Protein AF-A0A382ZEU1-F1 (afdb_monomer_lite)

Organism: NCBI:txid408172

Foldseek 3Di:
DDPPPPPDPVVVVVVVVVVVVPDWDKDWDWDWAADLQAKTKIKIKIKTAPVRCVVVVHVVVVDPVVVLVVVVKDKDDQDQDPVRITMIMIMHIDDHQVCVVVVVCVVQHPPQWAPWGWDWDDDVVDIDTDTDTDGDCVCPQCSVDDPVNCVVVVNDGD

Structure (mmCIF, N/CA/C/O backbone):
data_AF-A0A382ZEU1-F1
#
_entry.id   AF-A0A382ZEU1-F1
#
loop_
_atom_site.group_PDB
_atom_site.id
_atom_site.type_symbol
_atom_site.label_atom_id
_atom_site.label_alt_id
_atom_site.label_comp_id
_atom_site.label_asym_id
_atom_site.label_entity_id
_atom_site.label_seq_id
_atom_site.pdbx_PDB_ins_code
_atom_site.Cartn_x
_atom_site.Cartn_y
_atom_site.Cartn_z
_atom_site.occupancy
_atom_site.B_iso_or_equiv
_atom_site.auth_seq_id
_atom_site.auth_comp_id
_atom_site.auth_asym_id
_atom_site.auth_atom_id
_atom_site.pdbx_PDB_model_num
ATOM 1 N N . MET A 1 1 ? -58.622 25.050 14.468 1.00 36.38 1 MET A N 1
ATOM 2 C CA . MET A 1 1 ? -57.392 25.792 14.107 1.00 36.38 1 MET A CA 1
ATOM 3 C C . MET A 1 1 ? -56.184 24.946 14.497 1.00 36.38 1 MET A C 1
ATOM 5 O O . MET A 1 1 ? -55.844 24.893 15.667 1.00 36.38 1 MET A O 1
ATOM 9 N N . ARG A 1 2 ? -55.581 24.217 13.551 1.00 39.72 2 ARG A N 1
ATOM 10 C CA . ARG A 1 2 ? -54.330 23.465 13.751 1.00 39.72 2 ARG A CA 1
ATOM 11 C C . ARG A 1 2 ? -53.373 23.954 12.668 1.00 39.72 2 ARG A C 1
ATOM 13 O O . ARG A 1 2 ? -53.551 23.619 11.503 1.00 39.72 2 ARG A O 1
ATOM 20 N N . ARG A 1 3 ? -52.442 24.839 13.033 1.00 39.62 3 ARG A N 1
ATOM 21 C CA . ARG A 1 3 ? -51.366 25.272 12.137 1.00 39.62 3 ARG A CA 1
ATOM 22 C C . ARG A 1 3 ? -50.401 24.097 12.030 1.00 39.62 3 ARG A C 1
ATOM 24 O O . ARG A 1 3 ? -49.583 23.893 12.917 1.00 39.62 3 ARG A O 1
ATOM 31 N N . ILE A 1 4 ? -50.569 23.278 10.998 1.00 49.56 4 ILE A N 1
ATOM 32 C CA . ILE A 1 4 ? -49.560 22.293 10.619 1.00 49.56 4 ILE A CA 1
ATOM 33 C C . ILE A 1 4 ? -48.411 23.125 10.052 1.00 49.56 4 ILE A C 1
ATOM 35 O O . ILE A 1 4 ? -48.547 23.727 8.988 1.00 49.56 4 ILE A O 1
ATOM 39 N N . ALA A 1 5 ? -47.337 23.269 10.826 1.00 48.25 5 ALA A N 1
ATOM 40 C CA . ALA A 1 5 ? -46.121 23.903 10.350 1.00 48.25 5 ALA A CA 1
ATOM 41 C C . ALA A 1 5 ? -45.589 23.054 9.190 1.00 48.25 5 ALA A C 1
ATOM 43 O O . ALA A 1 5 ? -45.188 21.908 9.375 1.00 48.25 5 ALA A O 1
ATOM 44 N N . SER A 1 6 ? -45.663 23.607 7.982 1.00 50.59 6 SER A N 1
ATOM 45 C CA . SER A 1 6 ? -45.038 23.064 6.781 1.00 50.59 6 SER A CA 1
ATOM 46 C C . SER A 1 6 ? -43.523 23.116 6.978 1.00 50.59 6 SER A C 1
ATOM 48 O O . SER A 1 6 ? -42.906 24.159 6.756 1.00 50.59 6 SER A O 1
ATOM 50 N N . VAL A 1 7 ? -42.925 22.018 7.440 1.00 52.31 7 VAL A N 1
ATOM 51 C CA . VAL A 1 7 ? -41.467 21.884 7.508 1.00 52.31 7 VAL A CA 1
ATOM 52 C C . VAL A 1 7 ? -40.962 21.787 6.071 1.00 52.31 7 VAL A C 1
ATOM 54 O O . VAL A 1 7 ? -41.298 20.850 5.351 1.00 52.31 7 VAL A O 1
ATOM 57 N N . SER A 1 8 ? -40.226 22.807 5.628 1.00 50.94 8 SER A N 1
ATOM 58 C CA . SER A 1 8 ? -39.706 22.878 4.262 1.00 50.94 8 SER A CA 1
ATOM 59 C C . SER A 1 8 ? -38.777 21.685 3.989 1.00 50.94 8 SER A C 1
ATOM 61 O O . SER A 1 8 ? -37.862 21.451 4.784 1.00 50.94 8 SER A O 1
ATOM 63 N N . PRO A 1 9 ? -38.942 20.957 2.869 1.00 50.62 9 PRO A N 1
ATOM 64 C CA . PRO A 1 9 ? -38.082 19.825 2.516 1.00 50.62 9 PRO A CA 1
ATOM 65 C C . PRO A 1 9 ? -36.604 20.223 2.343 1.00 50.62 9 PRO A C 1
ATOM 67 O O . PRO A 1 9 ? -35.723 19.375 2.439 1.00 50.62 9 PRO A O 1
ATOM 70 N N . TRP A 1 10 ? -36.303 21.518 2.179 1.00 50.78 10 TRP A N 1
ATOM 71 C CA . TRP A 1 10 ? -34.930 22.034 2.134 1.00 50.78 10 TRP A CA 1
ATOM 72 C C . TRP A 1 10 ? -34.211 22.093 3.485 1.00 50.78 10 TRP A C 1
ATOM 74 O O . TRP A 1 10 ? -32.987 22.183 3.496 1.00 50.7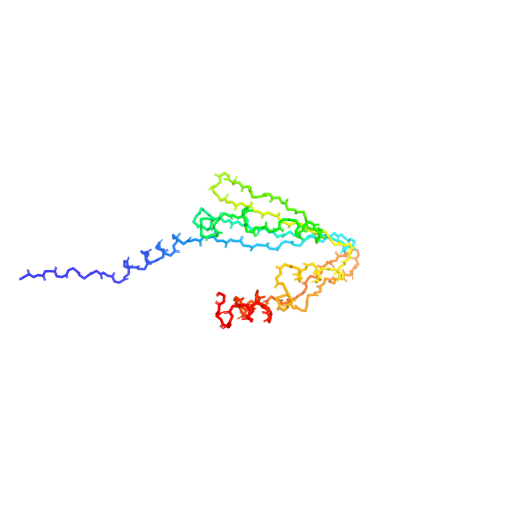8 10 TRP A O 1
ATOM 84 N N . ALA A 1 11 ? -34.918 21.989 4.615 1.00 54.06 11 ALA A N 1
ATOM 85 C CA . ALA A 1 11 ? -34.279 21.869 5.929 1.00 54.06 11 ALA A CA 1
ATOM 86 C C . ALA A 1 11 ? -33.734 20.450 6.195 1.00 54.06 11 ALA A C 1
ATOM 88 O O . ALA A 1 11 ? -32.847 20.281 7.028 1.00 54.06 11 ALA A O 1
ATOM 89 N N . PHE A 1 12 ? -34.222 19.439 5.465 1.00 52.50 12 PHE A N 1
ATOM 90 C CA . PHE A 1 12 ? -33.765 18.052 5.597 1.00 52.50 12 PHE A CA 1
ATOM 91 C C . PHE A 1 12 ? -32.461 17.766 4.847 1.00 52.50 12 PHE A C 1
ATOM 93 O O . PHE A 1 12 ? -31.710 16.897 5.270 1.00 52.50 12 PHE A O 1
ATOM 100 N N . LEU A 1 13 ? -32.155 18.505 3.775 1.00 58.47 13 LEU A N 1
ATOM 101 C CA . LEU A 1 13 ? -30.937 18.306 2.982 1.00 58.47 13 LEU A CA 1
ATOM 102 C C . LEU A 1 13 ? -29.633 18.531 3.780 1.00 58.47 13 LEU A C 1
ATOM 104 O O . LEU A 1 13 ? -28.768 17.660 3.729 1.00 58.47 13 LEU A O 1
ATOM 108 N N . PRO A 1 14 ? -29.468 19.627 4.555 1.00 57.34 14 PRO A N 1
ATOM 109 C CA . PRO A 1 14 ? -28.267 19.799 5.369 1.00 57.34 14 PRO A CA 1
ATOM 110 C C . PRO A 1 14 ? -28.214 18.794 6.524 1.00 57.34 14 PRO A C 1
ATOM 112 O O . PRO A 1 14 ? -27.132 18.326 6.849 1.00 57.34 14 PRO A O 1
ATOM 115 N N . LEU A 1 15 ? -29.360 18.409 7.101 1.00 54.84 15 LEU A N 1
ATOM 116 C CA . LEU A 1 15 ? -29.428 17.406 8.170 1.00 54.84 15 LEU A CA 1
ATOM 117 C C . LEU A 1 15 ? -29.031 16.007 7.672 1.00 54.84 15 LEU A C 1
ATOM 119 O O . LEU A 1 15 ? -28.333 15.296 8.382 1.00 54.84 15 LEU A O 1
ATOM 123 N N . LEU A 1 16 ? -29.428 15.634 6.450 1.00 56.25 16 LEU A N 1
ATOM 124 C CA . LEU A 1 16 ? -29.041 14.375 5.809 1.00 56.25 16 LEU A CA 1
ATOM 125 C C . LEU A 1 16 ? -27.538 14.355 5.489 1.00 56.25 16 LEU A C 1
ATOM 127 O O . LEU A 1 16 ? -26.876 13.366 5.767 1.00 56.25 16 LEU A O 1
ATOM 131 N N . VAL A 1 17 ? -26.985 15.462 4.979 1.00 60.75 17 VAL A N 1
ATOM 132 C CA . VAL A 1 17 ? -25.537 15.608 4.725 1.00 60.75 17 VAL A CA 1
ATOM 133 C C . VAL A 1 17 ? -24.726 15.571 6.031 1.00 60.75 17 VAL A C 1
ATOM 135 O O . VAL A 1 17 ? -23.676 14.933 6.082 1.00 60.75 17 VAL A O 1
ATOM 138 N N . LEU A 1 18 ? -25.227 16.196 7.104 1.00 55.53 18 LEU A N 1
ATOM 139 C CA . LEU A 1 18 ? -24.625 16.135 8.442 1.00 55.53 18 LEU A CA 1
ATOM 140 C C . LEU A 1 18 ? -24.699 14.726 9.057 1.00 55.53 18 LEU A C 1
ATOM 142 O O . LEU A 1 18 ? -23.721 14.294 9.657 1.00 55.53 18 LEU A O 1
ATOM 146 N N . LEU A 1 19 ? -25.802 13.988 8.874 1.00 55.78 19 LEU A N 1
ATOM 147 C CA . LEU A 1 19 ? -25.930 12.597 9.339 1.00 55.78 19 LEU A CA 1
ATOM 148 C C . LEU A 1 19 ? -25.051 11.619 8.549 1.00 55.78 19 LEU A C 1
ATOM 150 O O . LEU A 1 19 ? -24.537 10.670 9.128 1.00 55.78 19 LEU A O 1
ATOM 154 N N . SER A 1 20 ? -24.823 11.854 7.254 1.00 56.47 20 SER A N 1
ATOM 155 C CA . SER A 1 20 ? -23.895 11.035 6.458 1.00 56.47 20 SER A CA 1
ATOM 156 C C . SER A 1 20 ? -22.432 11.177 6.894 1.00 56.47 20 SER A C 1
ATOM 158 O O . SER A 1 20 ? -21.590 10.407 6.444 1.00 56.47 20 SER A O 1
ATOM 160 N N . SER A 1 21 ? -22.118 12.163 7.742 1.00 54.44 21 SER A N 1
ATOM 161 C CA . SER A 1 21 ? -20.752 12.471 8.179 1.00 54.44 21 SER A CA 1
ATOM 162 C C . SER A 1 21 ? -20.351 11.784 9.494 1.00 54.44 21 SER A C 1
ATOM 164 O O . SER A 1 21 ? -19.224 11.972 9.937 1.00 54.44 21 SER A O 1
ATOM 166 N N . THR A 1 22 ? -21.239 11.003 10.123 1.00 61.72 22 THR A N 1
ATOM 167 C CA . THR A 1 22 ? -20.954 10.232 11.354 1.00 61.72 22 THR A CA 1
ATOM 168 C C . THR A 1 22 ? -20.796 8.735 11.071 1.00 61.72 22 THR A C 1
ATOM 170 O O . THR A 1 22 ? -21.257 7.900 11.849 1.00 61.72 22 THR A O 1
ATOM 173 N N . GLY A 1 23 ? -20.266 8.385 9.900 1.00 69.50 23 GLY A N 1
ATOM 174 C CA . GLY A 1 23 ? -19.996 6.998 9.531 1.00 69.50 23 GLY A CA 1
ATOM 175 C C . GLY A 1 23 ? -18.577 6.581 9.906 1.00 69.50 23 GLY A C 1
ATOM 176 O O . GLY A 1 23 ? -17.679 7.417 9.891 1.00 69.50 23 GLY A O 1
ATOM 177 N N . CYS A 1 24 ? -18.404 5.285 10.170 1.00 85.44 24 CYS A N 1
ATOM 178 C CA . CYS A 1 24 ? -17.107 4.613 10.261 1.00 85.44 24 CYS A CA 1
ATOM 179 C C . CYS A 1 24 ? -16.242 4.943 9.031 1.00 85.44 24 CYS A C 1
ATOM 181 O O . CYS A 1 24 ? -16.680 4.774 7.885 1.00 85.44 24 CYS A O 1
ATOM 183 N N . ARG A 1 25 ? -15.025 5.435 9.269 1.00 88.56 25 ARG A N 1
ATOM 184 C CA . ARG A 1 25 ? -14.068 5.851 8.246 1.00 88.56 25 ARG A CA 1
ATOM 185 C C . ARG A 1 25 ? -12.860 4.924 8.242 1.00 88.56 25 ARG A C 1
ATOM 187 O O . ARG A 1 25 ? -12.026 4.951 9.143 1.00 88.56 25 ARG A O 1
ATOM 194 N N . ALA A 1 26 ? -12.711 4.209 7.133 1.00 89.88 26 ALA A N 1
ATOM 195 C CA . ALA A 1 26 ? -11.507 3.471 6.784 1.00 89.88 26 ALA A CA 1
ATOM 196 C C . ALA A 1 26 ? -10.930 4.020 5.476 1.00 89.88 26 ALA A C 1
ATOM 198 O O . ALA A 1 26 ? -11.635 4.128 4.473 1.00 89.88 26 ALA A O 1
ATOM 199 N N . ASN A 1 27 ? -9.652 4.388 5.484 1.00 91.88 27 ASN A N 1
ATOM 200 C CA . ASN A 1 27 ? -8.940 4.863 4.305 1.00 91.88 27 ASN A CA 1
ATOM 201 C C . ASN A 1 27 ? -7.719 3.980 4.059 1.00 91.88 27 ASN A C 1
ATOM 203 O O . ASN A 1 27 ? -6.805 3.958 4.879 1.00 91.88 27 ASN A O 1
ATOM 207 N N . ALA A 1 28 ? -7.721 3.271 2.934 1.00 90.81 28 ALA A N 1
ATOM 208 C CA . ALA A 1 28 ? -6.579 2.519 2.441 1.00 90.81 28 ALA A CA 1
ATOM 209 C C . ALA A 1 28 ? -5.955 3.253 1.249 1.00 90.81 28 ALA A C 1
ATOM 211 O O . ALA A 1 28 ? -6.652 3.736 0.355 1.00 90.81 28 ALA A O 1
ATOM 212 N N . SER A 1 29 ? -4.631 3.313 1.228 1.00 93.94 29 SER A N 1
ATOM 213 C CA . SER A 1 29 ? -3.852 3.986 0.197 1.00 93.94 29 SER A CA 1
ATOM 214 C C . SER A 1 29 ? -2.672 3.124 -0.224 1.00 93.94 29 SER A C 1
ATOM 216 O O . SER A 1 29 ? -2.093 2.419 0.598 1.00 93.94 29 SER A O 1
ATOM 218 N N . VAL A 1 30 ? -2.314 3.196 -1.506 1.00 94.75 30 VAL A N 1
ATOM 219 C CA . VAL A 1 30 ? -1.110 2.569 -2.056 1.00 94.75 30 VAL A CA 1
ATOM 220 C C . VAL A 1 30 ? -0.276 3.664 -2.708 1.00 94.75 30 VAL A C 1
ATOM 222 O O . VAL A 1 30 ? -0.733 4.329 -3.639 1.00 94.75 30 VAL A O 1
ATOM 225 N N . ALA A 1 31 ? 0.934 3.871 -2.203 1.00 96.44 31 ALA A N 1
ATOM 226 C CA . ALA A 1 31 ? 1.914 4.795 -2.754 1.00 96.44 31 ALA A CA 1
ATOM 227 C C . ALA A 1 31 ? 3.047 4.006 -3.416 1.00 96.44 31 ALA A C 1
ATOM 229 O O . ALA A 1 31 ? 3.513 3.008 -2.873 1.00 96.44 31 ALA A O 1
ATOM 230 N N . ILE A 1 32 ? 3.480 4.454 -4.595 1.00 96.12 32 ILE A N 1
AT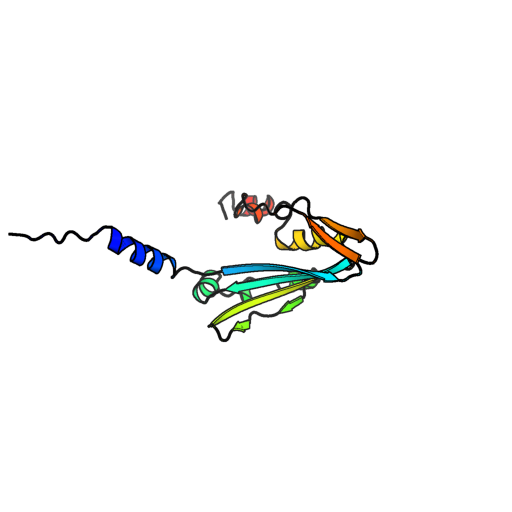OM 231 C CA . ILE A 1 32 ? 4.572 3.839 -5.354 1.00 96.12 32 ILE A CA 1
ATOM 232 C C . ILE A 1 32 ? 5.613 4.920 -5.620 1.00 96.12 32 ILE A C 1
ATOM 234 O O . ILE A 1 32 ? 5.340 5.897 -6.321 1.00 96.12 32 ILE A O 1
ATOM 238 N N . GLU A 1 33 ? 6.810 4.731 -5.081 1.00 96.12 33 GLU A N 1
ATOM 239 C CA . GLU A 1 33 ? 7.945 5.630 -5.267 1.00 96.12 33 GLU A CA 1
ATOM 240 C C . GLU A 1 33 ? 9.005 4.934 -6.120 1.00 96.12 33 GLU A C 1
ATOM 242 O O . GLU A 1 33 ? 9.491 3.864 -5.764 1.00 96.12 33 GLU A O 1
ATOM 247 N N . VAL A 1 34 ? 9.354 5.526 -7.265 1.00 95.50 34 VAL A N 1
ATOM 248 C CA . VAL A 1 34 ? 10.263 4.925 -8.255 1.00 95.50 34 VAL A CA 1
ATOM 249 C C . VAL A 1 34 ? 11.550 5.738 -8.340 1.00 95.50 34 VAL A C 1
ATOM 251 O O . VAL A 1 34 ? 11.527 6.930 -8.652 1.00 95.50 34 VAL A O 1
ATOM 254 N N . ALA A 1 35 ? 12.685 5.085 -8.111 1.00 93.44 35 ALA A N 1
ATOM 255 C CA . ALA A 1 35 ? 14.010 5.665 -8.280 1.00 93.44 35 ALA A CA 1
ATOM 256 C C . ALA A 1 35 ? 14.408 5.761 -9.765 1.00 93.44 35 ALA A C 1
ATOM 258 O O . ALA A 1 35 ? 13.875 5.070 -10.634 1.00 93.44 35 ALA A O 1
ATOM 259 N N . GLU A 1 36 ? 15.425 6.569 -10.083 1.00 88.94 36 GLU A N 1
ATOM 260 C CA . GLU A 1 36 ? 15.908 6.738 -11.466 1.00 88.94 36 GLU A CA 1
ATOM 261 C C . GLU A 1 36 ? 16.276 5.403 -12.141 1.00 88.94 36 GLU A C 1
ATOM 263 O O . GLU A 1 36 ? 16.031 5.213 -13.336 1.00 88.94 36 GLU A O 1
ATOM 268 N N . GLY A 1 37 ? 16.816 4.460 -11.361 1.00 89.00 37 GLY A N 1
ATOM 269 C CA . GLY A 1 37 ? 17.208 3.122 -11.806 1.00 89.00 37 GLY A CA 1
ATOM 270 C C . GLY A 1 37 ? 16.043 2.177 -12.113 1.00 89.00 37 GLY A C 1
ATOM 271 O O . GLY A 1 37 ? 16.258 1.177 -12.795 1.00 89.00 37 GLY A O 1
ATOM 272 N N . GLY A 1 38 ? 14.816 2.514 -11.710 1.00 91.38 38 GLY A N 1
ATOM 273 C CA . GLY A 1 38 ? 13.623 1.682 -11.892 1.00 91.38 38 GLY A CA 1
ATOM 274 C C . GLY A 1 38 ? 13.347 0.713 -10.750 1.00 91.38 38 GLY A C 1
ATOM 275 O O . GLY A 1 38 ? 12.342 0.019 -10.805 1.00 91.38 38 GLY A O 1
ATOM 276 N N . SER A 1 39 ? 14.204 0.686 -9.732 1.00 96.06 39 SER A N 1
ATOM 277 C CA . SER A 1 39 ? 13.848 0.165 -8.416 1.00 96.06 39 SER A CA 1
ATOM 278 C C . SER A 1 39 ? 12.909 1.136 -7.702 1.00 96.06 39 SER A C 1
ATOM 280 O O . SER A 1 39 ? 12.766 2.295 -8.109 1.00 96.06 39 SER A O 1
ATOM 282 N N . GLY A 1 40 ? 12.285 0.691 -6.622 1.00 96.62 40 GLY A N 1
ATOM 283 C CA . GLY A 1 40 ? 11.386 1.537 -5.863 1.00 96.62 40 GLY A CA 1
ATOM 284 C C . GLY A 1 40 ? 10.812 0.864 -4.633 1.00 96.62 40 GLY A C 1
ATOM 285 O O . GLY A 1 40 ? 11.248 -0.212 -4.224 1.00 96.62 40 GLY A O 1
ATOM 286 N N . THR A 1 41 ? 9.815 1.530 -4.068 1.00 98.06 41 THR A N 1
ATOM 287 C CA . THR A 1 41 ? 9.126 1.109 -2.854 1.00 98.06 41 THR A CA 1
ATOM 288 C C . THR A 1 41 ? 7.625 1.240 -3.051 1.00 98.06 41 THR A C 1
ATOM 290 O O . THR A 1 41 ? 7.148 2.230 -3.611 1.00 98.06 41 THR A O 1
ATOM 293 N N . VAL A 1 42 ? 6.887 0.233 -2.594 1.00 97.94 42 VAL A N 1
ATOM 294 C CA . VAL A 1 42 ? 5.432 0.261 -2.468 1.00 97.94 42 VAL A CA 1
ATOM 295 C C . VAL A 1 42 ? 5.081 0.372 -0.992 1.00 97.94 42 VAL A C 1
ATOM 297 O O . VAL A 1 42 ? 5.562 -0.417 -0.180 1.00 97.94 42 VAL A O 1
ATOM 300 N N . THR A 1 43 ? 4.227 1.336 -0.664 1.00 98.25 43 THR A N 1
ATOM 301 C CA . THR A 1 43 ? 3.748 1.588 0.695 1.00 98.25 43 THR A CA 1
ATOM 302 C C . THR A 1 43 ? 2.233 1.484 0.715 1.00 98.25 43 THR A C 1
ATOM 304 O O . THR A 1 43 ? 1.545 2.238 0.026 1.00 98.25 43 THR A O 1
ATOM 307 N N . VAL A 1 44 ? 1.711 0.570 1.524 1.00 96.69 44 VAL A N 1
ATOM 308 C CA . VAL A 1 44 ? 0.289 0.443 1.832 1.00 96.69 44 VAL A CA 1
ATOM 309 C C . VAL A 1 44 ? 0.032 1.132 3.162 1.00 96.69 44 VAL A C 1
ATOM 311 O O . VAL A 1 44 ? 0.601 0.752 4.181 1.00 96.69 44 VAL A O 1
ATOM 314 N N . GLY A 1 45 ? -0.809 2.160 3.155 1.00 95.81 45 GLY A N 1
ATOM 315 C CA . GLY A 1 45 ? -1.207 2.886 4.356 1.00 95.81 45 GLY A CA 1
ATOM 316 C C . GLY A 1 45 ? -2.683 2.678 4.648 1.00 95.81 45 GLY A C 1
ATOM 317 O O . GLY A 1 45 ? -3.514 2.907 3.769 1.00 95.81 45 GLY A O 1
ATOM 318 N N . LEU A 1 46 ? -3.002 2.297 5.881 1.00 94.44 46 LEU A N 1
ATOM 319 C CA . LEU A 1 46 ? -4.361 2.168 6.386 1.00 94.44 46 LEU A CA 1
ATOM 320 C C . LEU A 1 46 ? -4.575 3.148 7.537 1.00 94.44 46 LEU A C 1
ATOM 322 O O . LEU A 1 46 ? -3.820 3.135 8.504 1.00 94.44 46 LEU A O 1
ATOM 326 N N . VAL A 1 47 ? -5.622 3.963 7.445 1.00 94.75 47 VAL A N 1
ATOM 327 C CA . VAL A 1 47 ? -6.046 4.903 8.488 1.00 94.75 47 VAL A CA 1
ATOM 328 C C . VAL A 1 47 ? -7.490 4.606 8.868 1.00 94.75 47 VAL A C 1
ATOM 330 O O . VAL A 1 47 ? -8.375 4.631 8.011 1.00 94.75 47 VAL A O 1
ATOM 333 N N . LEU A 1 48 ? -7.718 4.344 10.150 1.00 93.62 48 LEU A N 1
ATOM 334 C CA . LEU A 1 48 ? -9.008 3.978 10.729 1.00 93.62 48 LEU A CA 1
ATOM 335 C C . LEU A 1 48 ? -9.396 4.966 11.831 1.00 93.62 48 LEU A C 1
ATOM 337 O O . LEU A 1 48 ? -8.545 5.339 12.641 1.00 93.62 48 LEU A O 1
ATOM 341 N N . ASP A 1 49 ? -10.665 5.363 11.888 1.00 92.75 49 ASP A N 1
ATOM 342 C CA . ASP A 1 49 ? -11.218 6.017 13.081 1.00 92.75 49 ASP A CA 1
ATOM 343 C C . ASP A 1 49 ? -11.530 5.001 14.197 1.00 92.75 49 ASP A C 1
ATOM 345 O O . ASP A 1 49 ? -11.328 3.794 14.043 1.00 92.75 49 ASP A O 1
ATOM 349 N N . ASP A 1 50 ? -11.969 5.495 15.355 1.00 90.06 50 ASP A N 1
ATOM 350 C CA . ASP A 1 50 ? -12.243 4.653 16.523 1.00 90.06 50 ASP A CA 1
ATOM 351 C C . ASP A 1 50 ? -13.360 3.646 16.261 1.00 90.06 50 ASP A C 1
ATOM 353 O O . ASP A 1 50 ? -13.213 2.463 16.572 1.00 90.06 50 ASP A O 1
ATOM 357 N N . GLU A 1 51 ? -14.443 4.091 15.627 1.00 89.06 51 GLU A N 1
ATOM 358 C CA . GLU A 1 51 ? -15.556 3.228 15.256 1.00 89.06 51 GLU A CA 1
ATOM 359 C C . GLU A 1 51 ? -15.114 2.108 14.297 1.00 89.06 51 GLU A C 1
ATOM 361 O O . GLU A 1 51 ? -15.543 0.961 14.448 1.00 89.06 51 GLU A O 1
ATOM 366 N N . ALA A 1 52 ? -14.232 2.400 13.335 1.00 89.75 52 ALA A N 1
ATOM 367 C CA . ALA A 1 52 ? -13.670 1.404 12.428 1.00 89.75 52 ALA A CA 1
ATOM 368 C C . ALA A 1 52 ? -12.798 0.378 13.158 1.00 89.75 52 ALA A C 1
ATOM 370 O O . ALA A 1 52 ? -12.920 -0.819 12.894 1.00 89.75 52 ALA A O 1
ATOM 371 N N . VAL A 1 53 ? -11.948 0.823 14.088 1.00 89.75 53 VAL A N 1
ATOM 372 C CA . VAL A 1 53 ? -11.102 -0.068 14.901 1.00 89.75 53 VAL A CA 1
ATOM 373 C C . VAL A 1 53 ? -11.954 -1.001 15.765 1.00 89.75 53 VAL A C 1
ATOM 375 O O . VAL A 1 53 ? -11.661 -2.196 15.854 1.00 89.75 53 VAL A O 1
ATOM 378 N N . GLU A 1 54 ? -13.024 -0.482 16.372 1.00 87.38 54 GLU A N 1
ATOM 379 C CA . GLU A 1 54 ? -13.962 -1.284 17.164 1.00 87.38 54 GLU A CA 1
ATOM 380 C C . GLU A 1 54 ? -14.694 -2.321 16.304 1.00 87.38 54 GLU A C 1
ATOM 382 O O . GLU A 1 54 ? -14.791 -3.486 16.694 1.00 87.38 54 GLU A O 1
ATOM 387 N N . LEU A 1 55 ? -15.160 -1.931 15.111 1.00 87.00 55 LEU A N 1
ATOM 388 C CA . LEU A 1 55 ? -15.869 -2.825 14.190 1.00 87.00 55 LEU A CA 1
ATOM 389 C C . LEU A 1 55 ? -15.008 -3.996 13.711 1.00 87.00 55 LEU A C 1
ATOM 391 O O . LEU A 1 55 ? -15.517 -5.110 13.588 1.00 87.00 55 LEU A O 1
ATOM 395 N N . VAL A 1 56 ? -13.715 -3.770 13.467 1.00 84.56 56 VAL A N 1
ATOM 396 C CA . VAL A 1 56 ? -12.793 -4.845 13.069 1.00 84.56 56 VAL A CA 1
ATOM 397 C C . VAL A 1 56 ? -12.298 -5.679 14.257 1.00 84.56 56 VAL A C 1
ATOM 399 O O . VAL A 1 56 ? -11.570 -6.646 14.051 1.00 84.56 56 VAL A O 1
ATOM 402 N N . GLY A 1 57 ? -12.691 -5.359 15.495 1.00 84.62 57 GLY A N 1
ATOM 403 C CA . GLY A 1 57 ? -12.291 -6.111 16.690 1.00 84.62 57 GLY A CA 1
ATOM 404 C C . GLY A 1 57 ? -10.831 -5.894 17.111 1.00 84.62 57 GLY A C 1
ATOM 405 O O . GLY A 1 57 ? -10.221 -6.792 17.698 1.00 84.62 57 GLY A O 1
ATOM 406 N N . GLY A 1 58 ? -10.277 -4.714 16.814 1.00 82.31 58 GLY A N 1
ATOM 407 C CA . GLY A 1 58 ? -8.872 -4.375 17.052 1.00 82.31 58 GLY A CA 1
ATOM 408 C C . GLY A 1 58 ? -7.967 -4.849 15.915 1.00 82.31 58 GLY A C 1
ATOM 409 O O . GLY A 1 58 ? -7.912 -6.035 15.584 1.00 82.31 58 GLY A O 1
ATOM 410 N N . ILE A 1 59 ? -7.246 -3.917 15.295 1.00 82.56 59 ILE A N 1
ATOM 411 C CA . ILE A 1 59 ? -6.474 -4.197 14.079 1.00 82.56 59 ILE A CA 1
ATOM 412 C C . ILE A 1 59 ? -5.249 -5.083 14.339 1.00 82.56 59 ILE A C 1
ATOM 414 O O . ILE A 1 59 ? -4.883 -5.909 13.504 1.00 82.56 59 ILE A O 1
ATOM 418 N N . GLU A 1 60 ? -4.662 -4.974 15.526 1.00 81.06 60 GLU A N 1
ATOM 419 C CA . GLU A 1 60 ? -3.560 -5.808 16.000 1.00 81.06 60 GLU A CA 1
ATOM 420 C C . GLU A 1 60 ? -3.899 -7.304 16.010 1.00 81.06 60 GLU A C 1
ATOM 422 O O . GLU A 1 60 ? -3.011 -8.131 15.831 1.00 81.06 60 GLU A O 1
ATOM 427 N N . ASN A 1 61 ? -5.178 -7.657 16.170 1.00 82.19 61 ASN A N 1
ATOM 428 C CA . ASN A 1 61 ? -5.628 -9.050 16.181 1.00 82.19 61 ASN A CA 1
ATOM 429 C C . ASN A 1 61 ? -5.925 -9.578 14.770 1.00 82.19 61 ASN A C 1
ATOM 431 O O . ASN A 1 61 ? -5.955 -10.791 14.549 1.00 82.19 61 ASN A O 1
ATOM 435 N N . GLN A 1 62 ? -6.173 -8.673 13.820 1.00 84.06 62 GLN A N 1
ATOM 436 C CA . GLN A 1 62 ? -6.550 -9.023 12.452 1.00 84.06 62 GLN A CA 1
ATOM 437 C C . GLN A 1 62 ? -5.342 -9.121 11.522 1.00 84.06 62 GLN A C 1
ATOM 439 O O . GLN A 1 62 ? -5.326 -9.960 10.623 1.00 84.06 62 GLN A O 1
ATOM 444 N N . LEU A 1 63 ? -4.306 -8.314 11.754 1.00 84.06 63 LEU A N 1
ATOM 445 C CA . LEU A 1 63 ? -3.102 -8.322 10.932 1.00 84.06 63 LEU A CA 1
ATOM 446 C C . LEU A 1 63 ? -2.219 -9.535 11.232 1.00 84.06 63 LEU A C 1
ATOM 448 O O . LEU A 1 63 ? -1.658 -9.675 12.317 1.00 84.06 63 LEU A O 1
ATOM 452 N N . ARG A 1 64 ? -2.034 -10.390 10.224 1.00 87.44 64 ARG A N 1
ATOM 453 C CA . ARG A 1 64 ? -1.035 -11.465 10.238 1.00 87.44 64 ARG A CA 1
ATOM 454 C C . ARG A 1 64 ? 0.335 -10.896 9.863 1.00 87.44 64 ARG A C 1
ATOM 456 O O . ARG A 1 64 ? 0.784 -11.016 8.730 1.00 87.44 64 ARG A O 1
ATOM 463 N N . VAL A 1 65 ? 0.974 -10.212 10.813 1.00 88.75 65 VAL A N 1
ATOM 464 C CA . VAL A 1 65 ? 2.269 -9.542 10.581 1.00 88.75 65 VAL A CA 1
ATOM 465 C C . VAL A 1 65 ? 3.374 -10.539 10.219 1.00 88.75 65 VAL A C 1
ATOM 467 O O . VAL A 1 65 ? 4.234 -10.202 9.413 1.00 88.75 65 VAL A O 1
ATOM 470 N N . ASP A 1 66 ? 3.328 -11.760 10.757 1.00 89.00 66 ASP A N 1
ATOM 471 C CA . ASP A 1 66 ? 4.307 -12.806 10.437 1.00 89.00 66 ASP A CA 1
ATOM 472 C C . ASP A 1 66 ? 4.248 -13.203 8.952 1.00 89.00 66 ASP A C 1
ATOM 474 O O . ASP A 1 66 ? 5.280 -13.216 8.288 1.00 89.00 66 ASP A O 1
ATOM 478 N N . ASP A 1 67 ? 3.046 -13.406 8.398 1.00 90.19 67 ASP A N 1
ATOM 479 C CA . ASP A 1 67 ? 2.862 -13.725 6.972 1.00 90.19 67 ASP A CA 1
ATOM 480 C C . ASP A 1 67 ? 3.354 -12.576 6.074 1.00 90.19 67 ASP A C 1
ATOM 482 O O . ASP A 1 67 ? 3.964 -12.798 5.027 1.00 90.19 67 ASP A O 1
ATOM 486 N N . LEU A 1 68 ? 3.124 -11.327 6.499 1.00 92.44 68 LEU A N 1
ATOM 487 C CA . LEU A 1 68 ? 3.629 -10.139 5.808 1.00 92.44 68 LEU A CA 1
ATOM 488 C C . LEU A 1 68 ? 5.163 -10.092 5.839 1.00 92.44 68 LEU A C 1
ATOM 490 O O . LEU A 1 68 ? 5.783 -9.836 4.809 1.00 92.44 68 LEU A O 1
ATOM 494 N N . ALA A 1 69 ? 5.778 -10.382 6.985 1.00 92.81 69 ALA A N 1
ATOM 495 C CA . ALA A 1 69 ? 7.230 -10.418 7.124 1.00 92.81 69 ALA A CA 1
ATOM 496 C C . ALA A 1 69 ? 7.869 -11.537 6.284 1.00 92.81 69 ALA A C 1
ATOM 498 O O . ALA A 1 69 ? 8.891 -11.297 5.6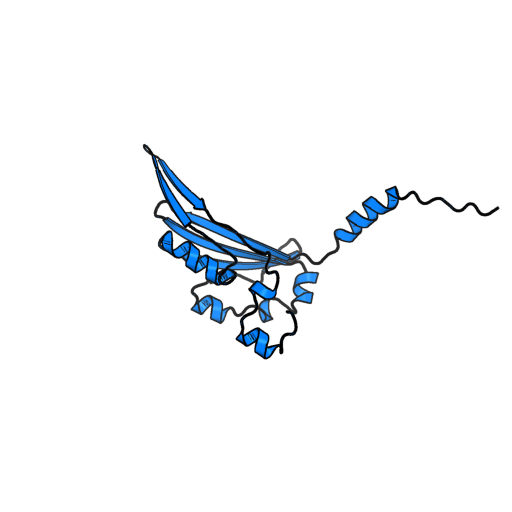38 1.00 92.81 69 ALA A O 1
ATOM 499 N N . ASP A 1 70 ? 7.254 -12.722 6.235 1.00 93.75 70 ASP A N 1
ATOM 500 C CA . ASP A 1 70 ? 7.679 -13.836 5.375 1.00 93.75 70 ASP A CA 1
ATOM 501 C C . ASP A 1 70 ? 7.568 -13.483 3.884 1.00 93.75 70 ASP A C 1
ATOM 503 O O . ASP A 1 70 ? 8.393 -13.904 3.071 1.00 93.75 70 ASP A O 1
ATOM 507 N N . ALA A 1 71 ? 6.588 -12.649 3.529 1.00 93.31 71 ALA A N 1
ATOM 508 C CA . ALA A 1 71 ? 6.453 -12.039 2.212 1.00 93.31 71 ALA A CA 1
ATOM 509 C C . ALA A 1 71 ? 7.323 -10.777 2.028 1.00 93.31 71 ALA A C 1
ATOM 511 O O . ALA A 1 71 ? 7.119 -10.032 1.073 1.00 93.31 71 ALA A O 1
ATOM 512 N N . GLU A 1 72 ? 8.303 -10.523 2.898 1.00 96.38 72 GLU A N 1
ATOM 513 C CA . GLU A 1 72 ? 9.250 -9.399 2.819 1.00 96.38 72 GLU A CA 1
ATOM 514 C C . GLU A 1 72 ? 8.609 -8.000 2.939 1.00 96.38 72 GLU A C 1
ATOM 516 O O . GLU A 1 72 ? 9.190 -6.996 2.515 1.00 96.38 72 GLU A O 1
ATOM 521 N N . TRP A 1 73 ? 7.425 -7.905 3.546 1.00 97.38 73 TRP A N 1
ATOM 522 C CA . TRP A 1 73 ? 6.827 -6.634 3.948 1.00 97.38 73 TRP A CA 1
ATOM 523 C C . TRP A 1 73 ? 7.333 -6.208 5.325 1.00 97.38 73 TRP A C 1
ATOM 525 O O . TRP A 1 73 ? 7.363 -6.976 6.283 1.00 97.38 73 TRP A O 1
ATOM 535 N N . THR A 1 74 ? 7.680 -4.931 5.451 1.00 96.81 74 THR A N 1
ATOM 536 C CA . THR A 1 74 ? 7.964 -4.297 6.741 1.00 96.81 74 THR A CA 1
ATOM 537 C C . THR A 1 74 ? 6.718 -3.570 7.220 1.00 96.81 74 THR A C 1
ATOM 539 O O . THR A 1 74 ? 6.239 -2.671 6.532 1.00 96.81 74 THR A O 1
ATOM 542 N N . VAL A 1 75 ? 6.199 -3.940 8.392 1.00 95.38 75 VAL A N 1
ATOM 543 C CA . VAL A 1 75 ? 4.989 -3.341 8.971 1.00 95.38 75 VAL A CA 1
ATOM 544 C C . VAL A 1 75 ? 5.347 -2.400 10.118 1.00 95.38 75 VAL A C 1
ATOM 546 O O . VAL A 1 75 ? 6.104 -2.755 11.020 1.00 95.38 75 VAL A O 1
ATOM 549 N N . GLU A 1 76 ? 4.762 -1.207 10.107 1.00 94.19 76 GLU A N 1
ATOM 550 C CA . GLU A 1 76 ? 4.833 -0.218 11.176 1.00 94.19 76 GLU A CA 1
ATOM 551 C C . GLU A 1 76 ? 3.434 0.065 11.741 1.00 94.19 76 GLU A C 1
ATOM 553 O O . GLU A 1 76 ? 2.503 0.423 11.015 1.00 94.19 76 GLU A O 1
ATOM 558 N N . GLY A 1 77 ? 3.300 -0.037 13.065 1.00 91.12 77 GLY A N 1
ATOM 559 C CA . GLY A 1 77 ? 2.036 0.149 13.779 1.00 91.12 77 GLY A CA 1
ATOM 560 C C . GLY A 1 77 ? 1.392 -1.167 14.234 1.00 91.12 77 GLY A C 1
ATOM 561 O O . GLY A 1 77 ? 2.051 -2.205 14.205 1.00 91.12 77 GLY A O 1
ATOM 562 N N . PRO A 1 78 ? 0.130 -1.134 14.697 1.00 92.31 78 PRO A N 1
ATOM 563 C CA . PRO A 1 78 ? -0.763 0.026 14.723 1.00 92.31 78 PRO A CA 1
ATOM 564 C C . PRO A 1 78 ? -0.292 1.151 15.648 1.00 92.31 78 PRO A C 1
ATOM 566 O O . PRO A 1 78 ? 0.117 0.922 16.783 1.00 92.31 78 PRO A O 1
ATOM 569 N N . ASN A 1 79 ? -0.366 2.388 15.157 1.00 93.31 79 ASN A N 1
ATOM 570 C CA . ASN A 1 79 ? 0.001 3.591 15.897 1.00 93.31 79 ASN A CA 1
ATOM 571 C C . ASN A 1 79 ? -1.194 4.534 16.011 1.00 93.31 79 ASN A C 1
ATOM 573 O O . ASN A 1 79 ? -1.883 4.802 15.029 1.00 93.31 79 ASN A O 1
ATOM 577 N N . ARG A 1 80 ? -1.399 5.102 17.199 1.00 92.94 80 ARG A N 1
ATOM 578 C CA . ARG A 1 80 ? -2.415 6.132 17.412 1.00 92.94 80 ARG A CA 1
ATOM 579 C C . ARG A 1 80 ? -1.867 7.508 17.033 1.00 92.94 80 ARG A C 1
ATOM 581 O O . ARG A 1 80 ? -0.868 7.957 17.596 1.00 92.94 80 ARG A O 1
ATOM 588 N N . LEU A 1 81 ? -2.529 8.189 16.104 1.00 90.81 81 LEU A N 1
ATOM 589 C CA . LEU A 1 81 ? -2.218 9.561 15.719 1.00 90.81 81 LEU A CA 1
ATOM 590 C C . LEU A 1 81 ? -2.766 10.556 16.746 1.00 90.81 81 LEU A C 1
ATOM 592 O O . LEU A 1 81 ? -3.736 10.296 17.459 1.00 90.81 81 LEU A O 1
ATOM 596 N N . SER A 1 82 ? -2.180 11.754 16.779 1.00 88.88 82 SER A N 1
ATOM 597 C CA . SER A 1 82 ? -2.668 12.859 17.615 1.00 88.88 82 SER A CA 1
ATOM 598 C C . SER A 1 82 ? -4.070 13.341 17.226 1.00 88.88 82 SER A C 1
ATOM 600 O O . SER A 1 82 ? -4.744 13.967 18.040 1.00 88.88 82 SER A O 1
ATOM 602 N N . THR A 1 83 ? -4.514 13.040 16.002 1.00 86.31 83 THR A N 1
ATOM 603 C CA . THR A 1 83 ? -5.875 13.298 15.515 1.00 86.31 83 THR A CA 1
ATOM 604 C C . THR A 1 83 ? -6.912 12.341 16.098 1.00 86.31 83 THR A C 1
ATOM 606 O O . THR A 1 83 ? -8.101 12.606 15.963 1.00 86.31 83 THR A O 1
ATOM 609 N N . GLY A 1 84 ? -6.479 11.257 16.751 1.00 8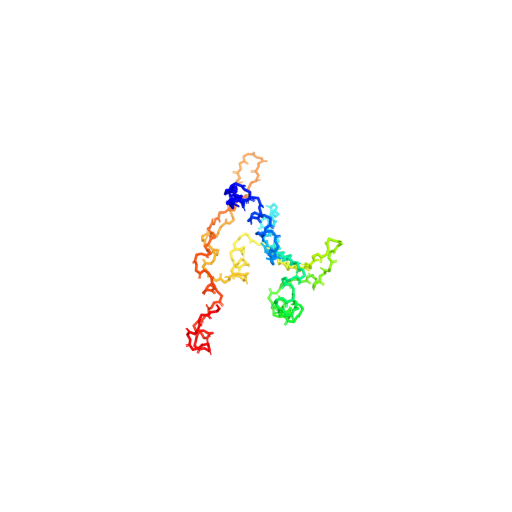8.44 84 GLY A N 1
ATOM 610 C CA . GLY A 1 84 ? -7.341 10.205 17.282 1.00 88.44 84 GLY A CA 1
ATOM 611 C C . GLY A 1 84 ? -7.417 8.962 16.395 1.00 88.44 84 GLY A C 1
ATOM 612 O O . GLY A 1 84 ? -7.763 7.911 16.917 1.00 88.44 84 GLY A O 1
ATOM 613 N N . ASP A 1 85 ? -7.029 9.050 15.122 1.00 93.25 85 ASP A N 1
ATOM 614 C CA . ASP A 1 85 ? -7.059 7.922 14.184 1.00 93.25 85 ASP A CA 1
ATOM 615 C C . ASP A 1 85 ? -5.966 6.883 14.486 1.00 93.25 85 ASP A C 1
ATOM 617 O O . ASP A 1 85 ? -4.887 7.215 14.986 1.00 93.25 85 ASP A O 1
ATOM 621 N N . THR A 1 86 ? -6.213 5.628 14.127 1.00 94.31 86 THR A N 1
ATOM 622 C CA . THR A 1 86 ? -5.226 4.542 14.148 1.00 94.31 86 THR A CA 1
ATOM 623 C C . THR A 1 86 ? -4.645 4.344 12.754 1.00 94.31 86 THR A C 1
ATOM 625 O O . THR A 1 86 ? -5.387 4.270 11.778 1.00 94.31 86 THR A O 1
ATOM 628 N N . THR A 1 87 ? -3.319 4.244 12.653 1.00 95.31 87 THR A N 1
ATOM 629 C CA . THR A 1 87 ? -2.611 4.011 11.389 1.00 95.31 87 THR A CA 1
ATOM 630 C C . THR A 1 87 ? -1.787 2.731 11.410 1.00 95.31 87 THR A C 1
ATOM 632 O O . THR A 1 87 ? -1.168 2.402 12.425 1.00 95.31 87 THR A O 1
ATOM 635 N N . VAL A 1 88 ? -1.751 2.041 10.275 1.00 95.38 88 VAL A N 1
ATOM 636 C CA . VAL A 1 88 ? -0.838 0.934 9.979 1.00 95.38 88 VAL A CA 1
ATOM 637 C C . VAL A 1 88 ? -0.205 1.205 8.623 1.00 95.38 88 VAL A C 1
ATOM 639 O O . VAL A 1 88 ? -0.892 1.601 7.680 1.00 95.38 88 VAL A O 1
ATOM 642 N N . MET A 1 89 ? 1.097 0.976 8.519 1.00 96.44 89 MET A N 1
ATOM 643 C CA . MET A 1 89 ? 1.835 1.102 7.271 1.00 96.44 89 MET A CA 1
ATOM 644 C C . MET A 1 89 ? 2.566 -0.203 6.977 1.00 96.44 89 MET A C 1
ATOM 646 O O . MET A 1 89 ? 3.202 -0.756 7.865 1.00 96.44 89 MET A O 1
ATOM 650 N N . ALA A 1 90 ? 2.481 -0.692 5.746 1.00 96.94 90 ALA A N 1
ATOM 651 C CA . ALA A 1 90 ? 3.244 -1.838 5.271 1.00 96.94 90 ALA A CA 1
ATOM 652 C C . ALA A 1 90 ? 4.044 -1.430 4.035 1.00 96.94 90 ALA A C 1
ATOM 654 O O . ALA A 1 90 ? 3.499 -0.829 3.111 1.00 96.94 90 ALA A O 1
ATOM 655 N N . THR A 1 91 ? 5.329 -1.762 4.012 1.00 98.31 91 THR A N 1
ATOM 656 C CA . THR A 1 91 ? 6.260 -1.303 2.982 1.00 98.31 91 THR A CA 1
ATOM 657 C C . THR A 1 91 ? 7.036 -2.471 2.391 1.00 98.31 91 THR A C 1
ATOM 659 O O . THR A 1 91 ? 7.562 -3.294 3.139 1.00 98.31 91 THR A O 1
ATOM 662 N N . LYS A 1 92 ? 7.165 -2.515 1.062 1.00 98.19 92 LYS A N 1
ATOM 663 C CA . LYS A 1 92 ? 7.989 -3.499 0.346 1.00 98.19 92 LYS A CA 1
ATOM 664 C C . LYS A 1 92 ? 8.755 -2.848 -0.798 1.00 98.19 92 LYS A C 1
ATOM 666 O O . LYS A 1 92 ? 8.206 -2.058 -1.568 1.00 98.19 92 LYS A O 1
ATOM 671 N N . SER A 1 93 ? 10.040 -3.166 -0.906 1.00 97.69 93 SER A N 1
ATOM 672 C CA . SER A 1 93 ? 10.900 -2.698 -1.993 1.00 97.69 93 SER A CA 1
ATOM 673 C C . SER A 1 93 ? 10.839 -3.624 -3.205 1.00 97.69 93 SER A C 1
ATOM 675 O O . SER A 1 93 ? 10.621 -4.827 -3.076 1.00 97.69 93 SER A O 1
ATOM 677 N N . PHE A 1 94 ? 11.094 -3.068 -4.386 1.00 96.88 94 PHE A N 1
ATOM 678 C CA . PHE A 1 94 ? 11.313 -3.826 -5.611 1.00 96.88 94 PHE A CA 1
ATOM 679 C C . PHE A 1 94 ? 12.565 -3.335 -6.337 1.00 96.88 94 PHE A C 1
ATOM 681 O O . PHE A 1 94 ? 12.838 -2.136 -6.419 1.00 96.88 94 PHE A O 1
ATOM 688 N N . ASP A 1 95 ? 13.315 -4.271 -6.911 1.00 96.25 95 ASP A N 1
ATOM 689 C CA . ASP A 1 95 ? 14.638 -3.974 -7.475 1.00 96.25 95 ASP A CA 1
ATOM 690 C C . ASP A 1 95 ? 14.587 -3.611 -8.963 1.00 96.25 95 ASP A C 1
ATOM 692 O O . ASP A 1 95 ? 15.540 -3.053 -9.510 1.00 96.25 95 ASP A O 1
ATOM 696 N N . SER A 1 96 ? 13.477 -3.930 -9.634 1.00 94.44 96 SER A N 1
ATOM 697 C CA . SER A 1 96 ? 13.287 -3.686 -11.060 1.00 94.44 96 SER A CA 1
ATOM 698 C C . SER A 1 96 ? 11.818 -3.393 -11.391 1.00 94.44 96 SER A C 1
ATOM 700 O O . SER A 1 96 ? 10.919 -3.883 -10.703 1.00 94.44 96 SER A O 1
ATOM 702 N N . PRO A 1 97 ? 11.538 -2.614 -12.450 1.00 93.38 97 PRO A N 1
ATOM 703 C CA . PRO A 1 97 ? 10.177 -2.181 -12.765 1.00 93.38 97 PRO A CA 1
ATOM 704 C C . PRO A 1 97 ? 9.242 -3.342 -13.129 1.00 93.38 97 PRO A C 1
ATOM 706 O O . PRO A 1 97 ? 8.032 -3.233 -12.946 1.00 93.38 97 PRO A O 1
ATOM 709 N N . GLU A 1 98 ? 9.786 -4.462 -13.610 1.00 94.50 98 GLU A N 1
ATOM 710 C CA . GLU A 1 98 ? 9.034 -5.677 -13.942 1.00 94.50 98 GLU A CA 1
ATOM 711 C C . GLU A 1 98 ? 8.464 -6.379 -12.704 1.00 94.50 98 GLU A C 1
ATOM 713 O O . GLU A 1 98 ? 7.543 -7.175 -12.841 1.00 94.50 98 GLU A O 1
ATOM 718 N N . ARG A 1 99 ? 8.988 -6.085 -11.506 1.00 95.00 99 ARG A N 1
ATOM 719 C CA . ARG A 1 99 ? 8.526 -6.668 -10.237 1.00 95.00 99 ARG A CA 1
ATOM 720 C C . ARG A 1 99 ? 7.351 -5.919 -9.620 1.00 95.00 99 ARG A C 1
ATOM 722 O O . ARG A 1 99 ? 6.673 -6.475 -8.765 1.00 95.00 99 ARG A O 1
ATOM 729 N N . LEU A 1 100 ? 7.088 -4.680 -10.043 1.00 94.69 100 LEU A N 1
ATOM 730 C CA . LEU A 1 100 ? 6.000 -3.876 -9.484 1.00 94.69 100 LEU A CA 1
ATOM 731 C C . LEU A 1 100 ? 4.623 -4.566 -9.591 1.00 94.69 100 LEU A C 1
ATOM 733 O O . LEU A 1 100 ? 3.913 -4.566 -8.588 1.00 94.69 100 LEU A O 1
ATOM 737 N N . PRO A 1 101 ? 4.224 -5.168 -10.732 1.00 92.69 101 PRO A N 1
ATOM 738 C CA . PRO A 1 101 ? 2.938 -5.861 -10.826 1.00 92.69 101 PRO A CA 1
ATOM 739 C C . PRO A 1 101 ? 2.803 -7.012 -9.824 1.00 92.69 101 PRO A C 1
ATOM 741 O O . PRO A 1 101 ? 1.745 -7.157 -9.221 1.00 92.69 101 PRO A O 1
ATOM 744 N N . ASP A 1 102 ? 3.878 -7.773 -9.597 1.00 92.56 102 ASP A N 1
ATOM 745 C CA . ASP A 1 102 ? 3.886 -8.875 -8.629 1.00 92.56 102 ASP A CA 1
ATOM 746 C C . ASP A 1 102 ? 3.672 -8.351 -7.201 1.00 92.56 102 ASP A C 1
ATOM 748 O O . ASP A 1 102 ? 2.835 -8.871 -6.471 1.00 92.56 102 ASP A O 1
ATOM 752 N N . VAL A 1 103 ? 4.366 -7.267 -6.827 1.00 94.75 103 VAL A N 1
ATOM 753 C CA . VAL A 1 103 ? 4.199 -6.631 -5.508 1.00 94.75 103 VAL A CA 1
ATOM 754 C C . VAL A 1 103 ? 2.776 -6.095 -5.321 1.00 94.75 103 VAL A C 1
ATOM 756 O O . VAL A 1 103 ? 2.218 -6.210 -4.236 1.00 94.75 103 VAL A O 1
ATOM 759 N N . LEU A 1 104 ? 2.158 -5.527 -6.362 1.00 93.38 104 LEU A N 1
ATOM 760 C CA . LEU A 1 104 ? 0.773 -5.050 -6.283 1.00 93.38 104 LEU A CA 1
ATOM 761 C C . LEU A 1 104 ? -0.242 -6.197 -6.174 1.00 93.38 104 LEU A C 1
ATOM 763 O O . LEU A 1 104 ? -1.245 -6.052 -5.476 1.00 93.38 104 LEU A O 1
ATOM 767 N N . ALA A 1 105 ? 0.020 -7.333 -6.824 1.00 90.06 105 ALA A N 1
ATOM 768 C CA . ALA A 1 105 ? -0.827 -8.520 -6.725 1.00 90.06 105 ALA A CA 1
ATOM 769 C C . ALA A 1 105 ? -0.839 -9.114 -5.305 1.00 90.06 105 ALA A C 1
ATOM 771 O O . ALA A 1 105 ? -1.851 -9.677 -4.895 1.00 90.06 105 ALA A O 1
ATOM 772 N N . GLU A 1 106 ? 0.232 -8.941 -4.525 1.00 91.38 106 GLU A N 1
ATOM 773 C CA . GLU A 1 106 ? 0.257 -9.333 -3.108 1.00 91.38 106 GLU A CA 1
ATOM 774 C C . GLU A 1 106 ? -0.697 -8.498 -2.232 1.00 91.38 106 GLU A C 1
ATOM 776 O O . GLU A 1 106 ? -1.124 -8.970 -1.183 1.00 91.38 106 GLU A O 1
ATOM 781 N N . ILE A 1 107 ? -1.061 -7.276 -2.645 1.00 89.94 107 ILE A N 1
ATOM 782 C CA . ILE A 1 107 ? -1.893 -6.363 -1.837 1.00 89.94 107 ILE A CA 1
ATOM 783 C C . ILE A 1 107 ? -3.380 -6.706 -1.942 1.00 89.94 107 ILE A C 1
ATOM 785 O O . ILE A 1 107 ? -4.101 -6.657 -0.949 1.00 89.94 107 ILE A O 1
ATOM 789 N N . ALA A 1 108 ? -3.859 -6.978 -3.155 1.00 81.44 108 ALA A N 1
ATOM 790 C CA . ALA A 1 108 ? -5.291 -7.099 -3.435 1.00 81.44 108 ALA A CA 1
ATOM 791 C C . ALA A 1 108 ? -5.656 -8.362 -4.229 1.00 81.44 108 ALA A C 1
ATOM 793 O O . ALA A 1 108 ? -6.779 -8.480 -4.708 1.00 81.44 108 ALA A O 1
ATOM 794 N N . GLY A 1 109 ? -4.717 -9.300 -4.371 1.00 76.56 109 GLY A N 1
ATOM 795 C CA . GLY A 1 109 ? -4.907 -10.513 -5.155 1.00 76.56 109 GLY A CA 1
ATOM 796 C C . GLY A 1 109 ? -4.881 -10.272 -6.672 1.00 76.56 109 GLY A C 1
ATOM 797 O O . GLY A 1 109 ? -4.762 -9.136 -7.152 1.00 76.56 109 GLY A O 1
ATOM 798 N N . PRO A 1 110 ? -4.958 -11.353 -7.468 1.00 74.56 110 PRO A N 1
ATOM 799 C CA . PRO A 1 110 ? -5.053 -11.245 -8.917 1.00 74.56 110 PRO A CA 1
ATOM 800 C C . PRO A 1 110 ? -6.372 -10.575 -9.337 1.00 74.56 110 PRO A C 1
ATOM 802 O O . PRO A 1 110 ? -7.415 -10.798 -8.734 1.00 74.56 110 PRO A O 1
ATOM 805 N N . GLY A 1 111 ? -6.336 -9.782 -10.410 1.00 80.06 111 GLY A N 1
ATOM 806 C CA . GLY A 1 111 ? -7.534 -9.180 -11.018 1.00 80.06 111 GLY A CA 1
ATOM 807 C C . GLY A 1 111 ? -7.907 -7.786 -10.505 1.00 80.06 111 GLY A C 1
ATOM 808 O O . GLY A 1 111 ? -8.609 -7.069 -11.205 1.00 80.06 111 GLY A O 1
ATOM 809 N N . VAL A 1 112 ? -7.386 -7.342 -9.355 1.00 88.06 112 VAL A N 1
ATOM 810 C CA . VAL A 1 112 ? -7.605 -5.953 -8.903 1.00 88.06 112 VAL A CA 1
ATOM 811 C C . VAL A 1 112 ? -6.738 -4.971 -9.680 1.00 88.06 112 VAL A C 1
ATOM 813 O O . VAL A 1 112 ? -7.220 -3.952 -10.172 1.00 88.06 112 VAL A O 1
ATOM 816 N N . PHE A 1 113 ? -5.448 -5.273 -9.795 1.00 90.00 113 PHE A N 1
ATOM 817 C CA . PHE A 1 113 ? -4.499 -4.482 -10.566 1.00 90.00 113 PHE A CA 1
ATOM 818 C C . PHE A 1 113 ? -4.261 -5.163 -11.915 1.00 90.00 113 PHE A C 1
ATOM 820 O O . PHE A 1 113 ? -3.545 -6.158 -12.004 1.00 90.00 113 PHE A O 1
ATOM 827 N N . GLU A 1 114 ? -4.858 -4.624 -12.975 1.00 90.50 114 GLU A N 1
ATOM 828 C CA . GLU A 1 114 ? -4.780 -5.185 -14.324 1.00 90.50 114 GLU A CA 1
ATOM 829 C C . GLU A 1 114 ? -3.876 -4.355 -15.235 1.00 90.50 114 GLU A C 1
ATOM 831 O O . GLU A 1 114 ? -3.813 -3.126 -15.135 1.00 90.50 114 GLU A O 1
ATOM 836 N N . ASP A 1 115 ? -3.207 -5.030 -16.174 1.00 92.25 115 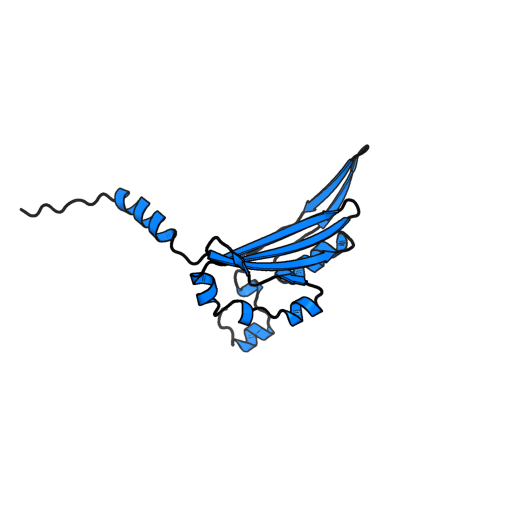ASP A N 1
ATOM 837 C CA . ASP A 1 115 ? -2.370 -4.403 -17.204 1.00 92.25 115 ASP A CA 1
ATOM 838 C C . ASP A 1 115 ? -1.325 -3.419 -16.629 1.00 92.25 115 ASP A C 1
ATOM 840 O O . ASP A 1 115 ? -0.978 -2.416 -17.265 1.00 92.25 115 ASP A O 1
ATOM 844 N N . VAL A 1 116 ? -0.838 -3.673 -15.404 1.00 93.69 116 VAL A N 1
ATOM 845 C CA . VAL A 1 116 ? 0.121 -2.778 -14.754 1.00 93.69 116 VAL A CA 1
ATOM 846 C C . VAL A 1 116 ? 1.481 -2.875 -15.430 1.00 93.69 116 VAL A C 1
ATOM 848 O O . VAL A 1 116 ? 2.059 -3.951 -15.564 1.00 93.69 116 VAL A O 1
ATOM 851 N N . ALA A 1 117 ? 2.025 -1.724 -15.814 1.00 93.50 117 ALA A N 1
ATOM 852 C CA . ALA A 1 117 ? 3.364 -1.612 -16.361 1.00 93.50 117 ALA A CA 1
ATOM 853 C C . ALA A 1 117 ? 4.030 -0.308 -15.919 1.00 93.50 117 ALA A C 1
ATOM 855 O O . ALA A 1 117 ? 3.424 0.766 -15.958 1.00 93.50 117 ALA A O 1
ATOM 856 N N . LEU A 1 118 ? 5.307 -0.408 -15.552 1.00 93.94 118 LEU A N 1
ATOM 857 C CA . LEU A 1 118 ? 6.171 0.730 -15.270 1.00 93.94 118 LEU A CA 1
ATOM 858 C C . LEU A 1 118 ? 7.204 0.867 -16.395 1.00 93.94 118 LEU A C 1
ATOM 860 O O . LEU A 1 118 ? 8.193 0.139 -16.449 1.00 93.94 118 LEU A O 1
ATOM 864 N N . THR A 1 119 ? 6.970 1.791 -17.327 1.00 93.44 119 THR A N 1
ATOM 865 C CA . THR A 1 119 ? 7.801 1.942 -18.527 1.00 93.44 119 THR A CA 1
ATOM 866 C C . THR A 1 119 ? 8.757 3.122 -18.423 1.00 93.44 119 THR A C 1
ATOM 868 O O . THR A 1 119 ? 8.389 4.236 -18.040 1.00 93.44 119 THR A O 1
ATOM 871 N N . ARG A 1 120 ? 10.013 2.892 -18.820 1.00 93.38 120 ARG A N 1
ATOM 872 C CA . ARG A 1 120 ? 11.023 3.949 -18.921 1.00 93.38 120 ARG A CA 1
ATOM 873 C C . ARG A 1 120 ? 10.915 4.664 -20.262 1.00 93.38 120 ARG A C 1
ATOM 875 O O . ARG A 1 120 ? 11.139 4.065 -21.313 1.00 93.38 120 ARG A O 1
ATOM 882 N N . HIS A 1 121 ? 10.692 5.969 -20.226 1.00 91.31 121 HIS A N 1
ATOM 883 C CA . HIS A 1 121 ? 10.761 6.850 -21.385 1.00 91.31 121 HIS A CA 1
ATOM 884 C C . HIS A 1 121 ? 12.017 7.719 -21.309 1.00 91.31 121 HIS A C 1
ATOM 886 O O . HIS A 1 121 ? 12.212 8.488 -20.371 1.00 91.31 121 HIS A O 1
ATOM 892 N N . ARG A 1 122 ? 12.889 7.605 -22.317 1.00 88.81 122 ARG A N 1
ATOM 893 C CA . ARG A 1 122 ? 14.094 8.435 -22.449 1.00 88.81 122 ARG A CA 1
ATOM 894 C C . ARG A 1 122 ? 13.944 9.419 -23.602 1.00 88.81 122 ARG A C 1
ATOM 896 O O . ARG A 1 122 ? 13.599 9.034 -24.716 1.00 88.81 122 ARG A O 1
ATOM 903 N N . SER A 1 123 ? 14.248 10.679 -23.334 1.00 86.50 123 SER A N 1
ATOM 904 C CA . SER A 1 123 ? 14.397 11.741 -24.331 1.00 86.50 123 SER A CA 1
ATOM 905 C C . SER A 1 123 ? 15.709 12.486 -24.075 1.00 86.50 123 SER A C 1
ATOM 907 O O . SER A 1 123 ? 16.431 12.161 -23.129 1.00 86.50 123 SER A O 1
ATOM 909 N N . PHE A 1 124 ? 16.081 13.432 -24.943 1.00 85.12 124 PHE A N 1
ATOM 910 C CA . PHE A 1 124 ? 17.356 14.140 -24.806 1.00 85.12 124 PHE A CA 1
ATOM 911 C C . PHE A 1 124 ? 17.497 14.749 -23.398 1.00 85.12 124 PHE A C 1
ATOM 913 O O . PHE A 1 124 ? 16.701 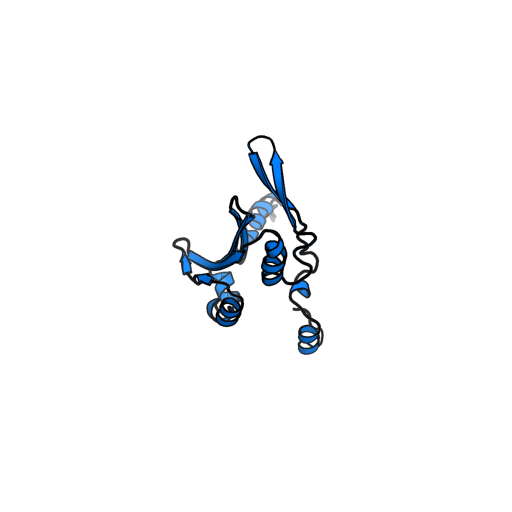15.596 -23.006 1.00 85.12 124 PHE A O 1
ATOM 920 N N . ALA A 1 125 ? 18.499 14.272 -22.650 1.00 84.06 125 ALA A N 1
ATOM 921 C CA . ALA A 1 125 ? 18.804 14.640 -21.264 1.00 84.06 125 ALA A CA 1
ATOM 922 C C . ALA A 1 125 ? 17.674 14.440 -20.223 1.00 84.06 125 ALA A C 1
ATOM 924 O O . ALA A 1 125 ? 17.765 14.992 -19.129 1.00 84.06 125 ALA A O 1
ATOM 925 N N . ARG A 1 126 ? 16.628 13.652 -20.516 1.00 85.75 126 ARG A N 1
ATOM 926 C CA . ARG A 1 126 ? 15.513 13.412 -19.583 1.00 85.75 126 ARG A CA 1
ATOM 927 C C . ARG A 1 126 ? 15.098 11.945 -19.552 1.00 85.75 126 ARG A C 1
ATOM 929 O O . ARG A 1 126 ? 14.805 11.353 -20.592 1.00 85.75 126 ARG A O 1
ATOM 936 N N . THR A 1 127 ? 14.997 11.408 -18.341 1.00 87.94 127 THR A N 1
ATOM 937 C CA . THR A 1 127 ? 14.375 10.113 -18.050 1.00 87.94 127 THR A CA 1
ATOM 938 C C . THR A 1 127 ? 13.042 10.365 -17.357 1.00 87.94 127 THR A C 1
ATOM 940 O O . THR A 1 127 ? 12.963 11.165 -16.430 1.00 87.94 127 THR A O 1
ATOM 943 N N . GLU A 1 128 ? 11.994 9.705 -17.826 1.00 90.00 128 GLU A N 1
ATOM 944 C CA . GLU A 1 128 ? 10.656 9.742 -17.251 1.00 90.00 128 GLU A CA 1
ATOM 945 C C . GLU A 1 128 ? 10.176 8.309 -17.038 1.00 90.00 128 GLU A C 1
ATOM 947 O O . GLU A 1 128 ? 10.347 7.451 -17.906 1.00 90.00 128 GLU A O 1
ATOM 952 N N . TRP A 1 129 ? 9.579 8.054 -15.881 1.00 92.19 129 TRP A N 1
ATOM 953 C CA . TRP A 1 129 ? 8.905 6.800 -15.586 1.00 92.19 129 TRP A CA 1
ATOM 954 C C . TRP A 1 129 ? 7.409 6.992 -15.747 1.00 92.19 129 TRP A C 1
ATOM 956 O O . TRP A 1 129 ? 6.841 7.945 -15.216 1.00 92.19 129 TRP A O 1
ATOM 966 N N . ARG A 1 130 ? 6.774 6.090 -16.492 1.00 92.69 130 ARG A N 1
ATOM 967 C CA . ARG A 1 130 ? 5.334 6.106 -16.711 1.00 92.69 130 ARG A CA 1
ATOM 968 C C . ARG A 1 130 ? 4.728 4.845 -16.120 1.00 92.69 130 ARG A C 1
ATOM 970 O O . ARG A 1 130 ? 5.061 3.747 -16.551 1.00 92.69 130 ARG A O 1
ATOM 977 N N . LEU A 1 131 ? 3.834 5.025 -15.156 1.00 93.25 131 LEU A N 1
ATOM 978 C CA . LEU A 1 131 ? 2.978 3.962 -14.650 1.00 93.25 131 LEU A CA 1
ATOM 979 C C . LEU A 1 131 ? 1.683 3.938 -15.470 1.00 93.25 131 LEU A C 1
ATOM 981 O O . LEU A 1 131 ? 1.028 4.969 -15.638 1.00 93.25 131 LEU A O 1
ATOM 985 N N . SER A 1 132 ? 1.320 2.772 -15.987 1.00 94.38 132 SER A N 1
ATOM 986 C CA . SER A 1 132 ? 0.022 2.498 -16.605 1.00 94.38 132 SER A CA 1
ATOM 987 C C . SER A 1 132 ? -0.601 1.266 -15.969 1.00 94.38 132 SER A C 1
ATOM 989 O O . SER A 1 132 ? 0.132 0.388 -15.533 1.00 94.38 132 SER A O 1
ATOM 991 N N . GLY A 1 133 ? -1.927 1.203 -15.938 1.00 92.62 133 GLY A N 1
ATOM 992 C CA . GLY A 1 133 ? -2.686 0.065 -15.427 1.00 92.62 133 GLY A CA 1
ATOM 993 C C . GLY A 1 133 ? -4.150 0.436 -15.220 1.00 92.62 133 GLY A C 1
ATOM 994 O O . GLY A 1 133 ? -4.532 1.604 -15.369 1.00 92.62 133 GLY A O 1
ATOM 995 N N . ARG A 1 134 ? -4.964 -0.558 -14.881 1.00 93.06 134 ARG A N 1
ATOM 996 C CA . ARG A 1 134 ? -6.366 -0.411 -14.485 1.00 93.06 134 ARG A CA 1
ATOM 997 C C . ARG A 1 134 ? -6.534 -0.974 -13.079 1.00 93.06 134 ARG A C 1
ATOM 999 O O . ARG A 1 134 ? -5.917 -1.974 -12.734 1.00 93.06 134 ARG A O 1
ATOM 1006 N N . VAL A 1 135 ? -7.365 -0.308 -12.285 1.00 91.06 135 VAL A N 1
ATOM 1007 C CA . VAL A 1 135 ? -7.810 -0.819 -10.990 1.00 91.06 135 VAL A CA 1
ATOM 1008 C C . VAL A 1 135 ? -9.273 -1.211 -11.139 1.00 91.06 135 VAL A C 1
ATOM 1010 O O . VAL A 1 135 ? -10.101 -0.337 -11.409 1.00 91.06 135 VAL A O 1
ATOM 1013 N N . ASP A 1 136 ? -9.575 -2.501 -11.013 1.00 89.19 136 ASP A N 1
ATOM 1014 C CA . ASP A 1 136 ? -10.938 -3.027 -11.041 1.00 89.19 136 ASP A CA 1
ATOM 1015 C C . ASP A 1 136 ? -11.354 -3.495 -9.641 1.00 89.19 136 ASP A C 1
ATOM 1017 O O . ASP A 1 136 ? -10.844 -4.470 -9.099 1.00 89.19 136 ASP A O 1
ATOM 1021 N N . LEU A 1 137 ? -12.286 -2.755 -9.040 1.00 86.31 137 LEU A N 1
ATOM 1022 C CA . LEU A 1 137 ? -12.890 -3.073 -7.742 1.00 86.31 137 LEU A CA 1
ATOM 1023 C C . LEU A 1 137 ? -14.358 -3.499 -7.890 1.00 86.31 137 LEU A C 1
ATOM 1025 O O . LEU A 1 137 ? -15.095 -3.562 -6.907 1.00 86.31 137 LEU A O 1
ATOM 1029 N N . SER A 1 138 ? -14.818 -3.741 -9.121 1.00 85.88 138 SER A N 1
ATOM 1030 C CA . SER A 1 138 ? -16.224 -4.035 -9.411 1.00 85.88 138 SER A CA 1
ATOM 1031 C C . SER A 1 138 ? -16.678 -5.395 -8.882 1.00 85.88 138 SER A C 1
ATOM 1033 O O . SER A 1 138 ? -17.869 -5.570 -8.631 1.00 85.88 138 SER A O 1
ATOM 1035 N N . GLY A 1 139 ? -15.738 -6.315 -8.636 1.00 79.06 139 GLY A N 1
ATOM 1036 C CA . GLY A 1 139 ? -15.995 -7.595 -7.972 1.00 79.06 139 GLY A CA 1
ATOM 1037 C C . GLY A 1 139 ? -16.367 -7.474 -6.488 1.00 79.06 139 GLY A C 1
ATOM 1038 O O . GLY A 1 139 ? -16.810 -8.448 -5.891 1.00 79.06 139 GLY A O 1
ATOM 1039 N N . GLY A 1 140 ? -16.236 -6.292 -5.875 1.00 82.12 140 GLY A N 1
ATOM 1040 C CA . GLY A 1 140 ? -16.629 -6.084 -4.482 1.00 82.12 140 GLY A CA 1
ATOM 1041 C C . GLY A 1 140 ? -15.863 -6.993 -3.517 1.00 82.12 140 GLY A C 1
ATOM 1042 O O . GLY A 1 140 ? -14.646 -7.117 -3.613 1.00 82.12 140 GLY A O 1
ATOM 1043 N N . LEU A 1 141 ? -16.571 -7.613 -2.570 1.00 73.88 141 LEU A N 1
ATOM 1044 C CA . LEU A 1 141 ? -15.953 -8.505 -1.584 1.00 73.88 141 LEU A CA 1
ATOM 1045 C C . LEU A 1 141 ? -15.486 -9.833 -2.191 1.00 73.88 141 LEU A C 1
ATOM 1047 O O . LEU A 1 141 ? -14.566 -10.439 -1.651 1.00 73.88 141 LEU A O 1
ATOM 1051 N N . ASP A 1 142 ? -16.036 -10.243 -3.338 1.00 77.50 142 ASP A N 1
ATOM 1052 C CA . ASP A 1 142 ? -15.644 -11.487 -4.011 1.00 77.50 142 ASP A CA 1
ATOM 1053 C C . ASP A 1 142 ? -14.176 -11.460 -4.466 1.00 77.50 142 ASP A C 1
ATOM 1055 O O . ASP A 1 142 ? -13.568 -12.512 -4.622 1.00 77.50 142 ASP A O 1
ATOM 1059 N N . LEU A 1 143 ? -13.575 -10.268 -4.599 1.00 75.44 143 LEU A N 1
ATOM 1060 C CA . LEU A 1 143 ? -12.142 -10.086 -4.872 1.00 75.44 143 LEU A CA 1
ATOM 1061 C C . LEU A 1 143 ? -11.239 -10.648 -3.762 1.00 75.44 143 LEU A C 1
ATOM 1063 O O . LEU A 1 143 ? -10.069 -10.925 -4.006 1.00 75.44 143 LEU A O 1
ATOM 1067 N N . PHE A 1 144 ? -11.777 -10.816 -2.554 1.00 69.81 144 PHE A N 1
ATOM 1068 C CA . PHE A 1 144 ? -11.077 -11.377 -1.399 1.00 69.81 144 PHE A CA 1
ATOM 1069 C C . PHE A 1 144 ? -11.529 -12.812 -1.082 1.00 69.81 144 PHE A C 1
ATOM 1071 O O . PHE A 1 144 ? -11.105 -13.376 -0.074 1.00 69.81 144 PHE A O 1
ATOM 1078 N N . SER A 1 145 ? -12.399 -13.393 -1.917 1.00 72.44 145 SER A N 1
ATOM 1079 C CA . SER A 1 145 ? -12.851 -14.779 -1.807 1.00 72.44 145 SER A CA 1
ATOM 1080 C C . SER A 1 145 ? -12.050 -15.669 -2.755 1.00 72.44 145 SER A C 1
ATOM 1082 O O . SER A 1 145 ? -11.757 -15.283 -3.884 1.00 72.44 145 SER A O 1
ATOM 1084 N N . ASP A 1 146 ? -11.714 -16.876 -2.315 1.00 73.94 146 ASP A N 1
ATOM 1085 C CA . ASP A 1 146 ? -11.165 -17.928 -3.171 1.00 73.94 146 ASP A CA 1
ATOM 1086 C C . ASP A 1 146 ? -12.093 -19.152 -3.155 1.00 73.94 146 ASP A C 1
ATOM 1088 O O . ASP A 1 146 ? -12.967 -19.261 -2.293 1.00 73.94 146 ASP A O 1
ATOM 1092 N N . ASP A 1 147 ? -11.938 -20.071 -4.116 1.00 73.75 147 ASP A N 1
ATOM 1093 C CA . ASP A 1 147 ? -12.810 -21.251 -4.225 1.00 73.75 147 ASP A CA 1
ATOM 1094 C C . ASP A 1 147 ? -12.827 -22.079 -2.924 1.00 73.75 147 ASP A C 1
ATOM 1096 O O . ASP A 1 147 ? -13.874 -22.590 -2.521 1.00 73.75 147 ASP A O 1
ATOM 1100 N N . ALA A 1 148 ? -11.691 -22.173 -2.225 1.00 73.88 148 ALA A N 1
ATOM 1101 C CA . ALA A 1 148 ? -11.579 -22.926 -0.980 1.00 73.88 148 ALA A CA 1
ATOM 1102 C C . ALA A 1 148 ? -12.261 -22.203 0.198 1.00 73.88 148 ALA A C 1
ATOM 1104 O O . ALA A 1 148 ? -12.899 -22.841 1.043 1.00 73.88 148 ALA A O 1
ATOM 1105 N N . LEU A 1 149 ? -12.178 -20.874 0.255 1.00 74.69 149 LEU A N 1
ATOM 1106 C CA . LEU A 1 149 ? -12.873 -20.041 1.229 1.00 74.69 149 LEU A CA 1
ATOM 1107 C C . LEU A 1 149 ? -14.384 -20.046 0.968 1.00 74.69 149 LEU A C 1
ATOM 1109 O O . LEU A 1 149 ? -15.160 -20.203 1.910 1.00 74.69 149 LEU A O 1
ATOM 1113 N N . ALA A 1 150 ? -14.810 -19.970 -0.293 1.00 75.00 150 ALA A N 1
ATOM 1114 C CA . ALA A 1 150 ? -16.211 -20.061 -0.691 1.00 75.00 150 ALA A CA 1
ATOM 1115 C C . ALA A 1 150 ? -16.827 -21.423 -0.321 1.00 75.00 150 ALA A C 1
ATOM 1117 O O . ALA A 1 150 ? -17.947 -21.477 0.198 1.00 75.00 150 ALA A O 1
ATOM 1118 N N . GLU A 1 151 ? -16.088 -22.523 -0.512 1.00 78.69 151 GLU A N 1
ATOM 1119 C CA . GLU A 1 151 ? -16.483 -23.854 -0.034 1.00 78.69 151 GLU A CA 1
ATOM 1120 C C . GLU A 1 151 ? -16.562 -23.910 1.498 1.00 78.69 151 GLU A C 1
ATOM 1122 O O . GLU A 1 151 ? -17.531 -24.440 2.052 1.00 78.69 151 GLU A O 1
ATOM 1127 N N . THR A 1 152 ? -15.596 -23.305 2.196 1.00 79.94 152 THR A N 1
ATOM 1128 C CA . THR A 1 152 ? -15.568 -23.243 3.668 1.00 79.94 152 THR A CA 1
ATOM 1129 C C . THR A 1 152 ? -16.762 -22.465 4.229 1.00 79.94 152 THR A C 1
ATOM 1131 O O . THR A 1 152 ? -17.359 -22.867 5.229 1.00 79.94 152 THR A O 1
ATOM 1134 N N . LEU A 1 153 ? -17.165 -21.387 3.555 1.00 77.44 153 LEU A N 1
ATOM 1135 C CA . LEU A 1 153 ? -18.332 -20.575 3.902 1.00 77.44 153 LEU A CA 1
ATOM 1136 C C . LEU A 1 153 ? -19.648 -21.135 3.342 1.00 77.44 153 LEU A C 1
ATOM 1138 O O . LEU A 1 153 ? -20.701 -20.524 3.519 1.00 77.44 153 LEU A O 1
ATOM 1142 N N . SER A 1 154 ? -19.621 -22.309 2.697 1.00 76.38 154 SER A N 1
ATOM 1143 C CA . SER A 1 154 ? -20.796 -22.956 2.092 1.00 76.38 154 SER A CA 1
ATOM 1144 C C . SER A 1 154 ? -21.569 -22.043 1.124 1.00 76.38 154 SER A C 1
ATOM 1146 O O . SER A 1 154 ? -22.796 -22.122 1.035 1.00 76.38 154 SER A O 1
ATOM 1148 N N . GLY A 1 155 ? -20.865 -21.158 0.413 1.00 62.25 155 GLY A N 1
ATOM 1149 C CA . GLY A 1 155 ? -21.455 -20.208 -0.532 1.00 62.25 155 GLY A CA 1
ATOM 1150 C C . GLY A 1 155 ? -22.209 -19.033 0.101 1.00 62.25 155 GLY A C 1
ATOM 1151 O O . GLY A 1 155 ? -22.967 -18.359 -0.599 1.00 62.25 155 GLY A O 1
ATOM 1152 N N . LEU A 1 156 ? -22.045 -18.779 1.404 1.00 62.53 156 LEU A N 1
ATOM 1153 C CA . LEU A 1 156 ? -22.474 -17.511 1.996 1.00 62.53 156 LEU A CA 1
ATOM 1154 C C . LEU A 1 156 ? -21.582 -16.373 1.466 1.00 62.53 156 LEU A C 1
ATOM 1156 O O . LEU A 1 156 ? -20.369 -16.569 1.376 1.00 62.53 156 LEU A O 1
ATOM 1160 N N . PRO A 1 157 ? -22.154 -15.206 1.111 1.00 57.28 157 PRO A N 1
ATOM 1161 C CA . PRO A 1 157 ? -21.349 -14.044 0.752 1.00 57.28 157 PRO A CA 1
ATOM 1162 C C . PRO A 1 157 ? -20.494 -13.604 1.948 1.00 57.28 157 PRO A C 1
ATOM 1164 O O . PRO A 1 157 ? -20.920 -13.766 3.098 1.00 57.28 157 PRO A O 1
ATOM 1167 N N . LEU A 1 158 ? -19.308 -13.065 1.647 1.00 55.88 158 LEU A N 1
ATOM 1168 C CA . LEU A 1 158 ? -18.427 -12.409 2.618 1.00 55.88 158 LEU A CA 1
ATOM 1169 C C . LEU A 1 158 ? -19.103 -11.186 3.255 1.00 55.88 158 LEU A C 1
ATOM 1171 O O . LEU A 1 158 ? -19.831 -10.462 2.534 1.00 55.88 158 LEU A O 1
#

Sequence (158 aa):
MRRIASVSPWAFLPLLVLLSSTGCRANASVAIEVAEGGSGTVTVGLVLDDEAVELVGGIENQLRVDDLADAEWTVEGPNRLSTGDTTVMATKSFDSPERLPDVLAEIAGPGVFEDVALTRHRSFARTEWRLSGRVDLSGGLDLFSDDALAETLSGLPL

Radius of gyration: 22.07 Å; chains: 1; bounding box: 76×50×42 Å

pLDDT: mean 83.31, std 15.03, range [36.38, 98.31]

Secondary structure (DSSP, 8-state):
--------GGGHHHHHHHHTTSS--EEEEEEEEE-TTS-EEEEEEEEE-HHHHHHTT-HHHH--HHHHHHTT-EEEEEEE-TTS-EEEEEEEEESSGGGHHHHHHHHH-TTTEEEEEEEEEEETTEEEEEEEEEE--TTGGGGG--HHHHHHTTT---